Protein AF-A0AA37W933-F1 (afdb_monomer_lite)

Structure (mmCIF, N/CA/C/O backbone):
data_AF-A0AA37W933-F1
#
_entry.id   AF-A0AA37W933-F1
#
loop_
_atom_site.group_PDB
_atom_site.id
_atom_site.type_symbol
_atom_site.label_atom_id
_atom_site.label_alt_id
_atom_site.label_comp_id
_atom_site.label_asym_id
_atom_site.label_entity_id
_atom_site.label_seq_id
_atom_site.pdbx_PDB_ins_code
_atom_site.Cartn_x
_atom_site.Cartn_y
_atom_site.Cartn_z
_atom_site.occupancy
_atom_site.B_iso_or_equiv
_atom_site.auth_seq_id
_atom_site.auth_comp_id
_atom_site.auth_asym_id
_atom_site.auth_atom_id
_atom_site.pdbx_PDB_model_num
ATOM 1 N N . MET A 1 1 ? 2.567 22.042 -12.137 1.00 41.78 1 MET A N 1
ATOM 2 C CA . MET A 1 1 ? 1.183 21.817 -11.671 1.00 41.78 1 MET A CA 1
ATOM 3 C C . MET A 1 1 ? 1.193 22.073 -10.171 1.00 41.78 1 MET A C 1
ATOM 5 O O . MET A 1 1 ? 2.036 21.483 -9.510 1.00 41.78 1 MET A O 1
ATOM 9 N N . LYS A 1 2 ? 0.405 23.021 -9.643 1.00 35.88 2 LYS A N 1
ATOM 10 C CA . LYS A 1 2 ? 0.313 23.217 -8.185 1.00 35.88 2 LYS A CA 1
ATOM 11 C C . LYS A 1 2 ? -0.522 22.063 -7.632 1.00 35.88 2 LYS A C 1
ATOM 13 O O . LYS A 1 2 ? -1.723 22.028 -7.871 1.00 35.88 2 LYS A O 1
ATOM 18 N N . THR A 1 3 ? 0.118 21.112 -6.967 1.00 52.91 3 THR A N 1
ATOM 19 C CA . THR A 1 3 ? -0.562 20.088 -6.176 1.00 52.91 3 THR A CA 1
ATOM 20 C C . THR A 1 3 ? -1.125 20.768 -4.935 1.00 52.91 3 THR A C 1
ATOM 22 O O . THR A 1 3 ? -0.406 21.097 -3.996 1.00 52.91 3 THR A O 1
ATOM 25 N N . THR A 1 4 ? -2.417 21.077 -4.968 1.00 69.50 4 THR A N 1
ATOM 26 C CA . THR A 1 4 ? -3.154 21.480 -3.769 1.00 69.50 4 THR A CA 1
ATOM 27 C C . THR A 1 4 ? -3.260 20.258 -2.862 1.00 69.50 4 THR A C 1
ATOM 29 O O . THR A 1 4 ? -3.576 19.174 -3.347 1.00 69.50 4 THR A O 1
ATOM 32 N N . THR A 1 5 ? -2.987 20.414 -1.565 1.00 74.06 5 THR A N 1
ATOM 33 C CA . THR A 1 5 ? -3.157 19.340 -0.577 1.00 74.06 5 THR A CA 1
ATOM 34 C C . THR A 1 5 ? -4.572 18.775 -0.656 1.00 74.06 5 THR A C 1
ATOM 36 O O . THR A 1 5 ? -5.543 19.519 -0.500 1.00 74.06 5 T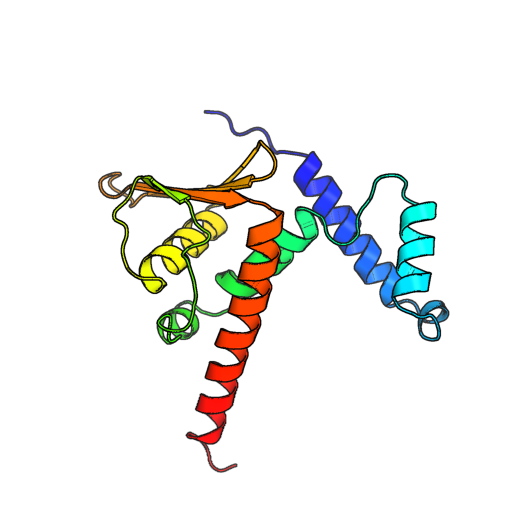HR A O 1
ATOM 39 N N . ASP A 1 6 ? -4.692 17.464 -0.870 1.00 77.00 6 ASP A N 1
ATOM 40 C CA . ASP A 1 6 ? -5.981 16.784 -0.795 1.00 77.00 6 ASP A CA 1
ATOM 41 C C . ASP A 1 6 ? -6.371 16.586 0.676 1.00 77.00 6 ASP A C 1
ATOM 43 O O . ASP A 1 6 ? -5.969 15.632 1.349 1.00 77.00 6 ASP A O 1
ATOM 47 N N . TRP A 1 7 ? -7.156 17.529 1.191 1.00 80.50 7 TRP A N 1
ATOM 48 C CA . TRP A 1 7 ? -7.653 17.502 2.564 1.00 80.50 7 TRP A CA 1
ATOM 49 C C . TRP A 1 7 ? -8.523 16.282 2.868 1.00 80.50 7 TRP A C 1
ATOM 51 O O . TRP A 1 7 ? -8.584 15.878 4.027 1.00 80.50 7 TRP A O 1
ATOM 61 N N . ASN A 1 8 ? -9.144 15.645 1.869 1.00 79.31 8 ASN A N 1
ATOM 62 C CA . ASN A 1 8 ? -9.933 14.437 2.111 1.00 79.31 8 ASN A CA 1
ATOM 63 C C . ASN A 1 8 ? -9.042 13.280 2.567 1.00 79.31 8 ASN A C 1
ATOM 65 O O . ASN A 1 8 ? -9.428 12.527 3.459 1.00 79.31 8 ASN A O 1
ATOM 69 N N . ILE A 1 9 ? -7.833 13.166 2.009 1.00 79.31 9 ILE A N 1
ATOM 70 C CA . ILE A 1 9 ? -6.852 12.160 2.432 1.00 79.31 9 ILE A CA 1
ATOM 71 C C . ILE A 1 9 ? -6.433 12.413 3.881 1.00 79.31 9 ILE A C 1
ATOM 73 O O . ILE A 1 9 ? -6.417 11.481 4.686 1.00 79.31 9 ILE A O 1
ATOM 77 N N . LEU A 1 10 ? -6.150 13.671 4.235 1.00 81.38 10 LEU A N 1
ATOM 78 C CA . LEU A 1 10 ? -5.783 14.043 5.605 1.00 81.38 10 LEU A CA 1
ATOM 79 C C . LEU A 1 10 ? -6.909 13.756 6.600 1.00 81.38 10 LEU A C 1
ATOM 81 O O . LEU A 1 10 ? -6.649 13.194 7.661 1.00 81.38 10 LEU A O 1
ATOM 85 N N . ILE A 1 11 ? -8.155 14.080 6.248 1.00 83.19 11 ILE A N 1
ATOM 86 C CA . ILE A 1 11 ? -9.328 13.778 7.076 1.00 83.19 11 ILE A CA 1
ATOM 87 C C . ILE A 1 11 ? -9.462 12.264 7.269 1.00 83.19 11 ILE A C 1
ATOM 89 O O . ILE A 1 11 ? -9.633 11.808 8.395 1.00 83.19 11 ILE A O 1
ATOM 93 N N . GLN A 1 12 ? -9.327 11.462 6.210 1.00 80.88 12 GLN A N 1
ATOM 94 C CA . GLN A 1 12 ? -9.407 10.000 6.316 1.00 80.88 12 GLN A CA 1
ATOM 95 C C . GLN A 1 12 ? -8.254 9.401 7.141 1.00 80.88 12 GLN A C 1
ATOM 97 O O . GLN A 1 12 ? -8.470 8.492 7.947 1.00 80.88 12 GLN A O 1
ATOM 102 N N . GLY A 1 13 ? -7.041 9.944 7.005 1.00 83.00 13 GLY A N 1
ATOM 103 C CA . GLY A 1 13 ? -5.901 9.601 7.858 1.00 83.00 13 GLY A CA 1
ATOM 104 C C . GLY A 1 13 ? -6.177 9.916 9.326 1.00 83.00 13 GLY A C 1
ATOM 105 O O . GLY A 1 13 ? -6.031 9.049 10.185 1.00 83.00 13 GLY A O 1
ATOM 106 N N . TYR A 1 14 ? -6.670 11.121 9.609 1.00 84.25 14 TYR A N 1
ATOM 107 C CA . TYR A 1 14 ? -7.036 11.542 10.958 1.00 84.25 14 TYR A CA 1
ATOM 108 C C . TYR A 1 14 ? -8.128 10.650 11.562 1.00 84.25 14 TYR A C 1
ATOM 110 O O . TYR A 1 14 ? -7.963 10.159 12.675 1.00 84.25 14 TYR A O 1
ATOM 118 N N . MET A 1 15 ? -9.186 10.332 10.810 1.00 82.81 15 MET A N 1
ATOM 119 C CA . MET A 1 15 ? -10.234 9.408 11.264 1.00 82.81 15 MET A CA 1
ATOM 120 C C . MET A 1 15 ? -9.692 8.013 11.598 1.00 82.81 15 MET A C 1
ATOM 122 O O . MET A 1 15 ? -10.153 7.388 12.553 1.00 82.81 15 MET A O 1
ATOM 126 N N . SER A 1 16 ? -8.696 7.535 10.848 1.00 83.75 16 SER A N 1
ATOM 127 C CA . SER A 1 16 ? -8.034 6.254 11.124 1.00 83.75 16 SER A CA 1
ATOM 128 C C . SER A 1 16 ? -7.273 6.284 12.454 1.00 83.75 16 SER A C 1
ATOM 130 O O . SER A 1 16 ? -7.310 5.314 13.207 1.00 83.75 16 SER A O 1
ATOM 132 N N . LEU A 1 17 ? -6.640 7.413 12.791 1.00 83.44 17 LEU A N 1
ATOM 133 C CA . LEU A 1 17 ? -5.972 7.595 14.083 1.00 83.44 17 LEU A CA 1
ATOM 134 C C . LEU A 1 17 ? -6.966 7.635 15.246 1.00 83.44 17 LEU A C 1
ATOM 136 O O . LEU A 1 17 ? -6.718 6.992 16.266 1.00 83.44 17 LEU A O 1
ATOM 140 N N . ILE A 1 18 ? -8.096 8.334 15.088 1.00 86.31 18 ILE A N 1
ATOM 141 C CA . ILE A 1 18 ? -9.158 8.346 16.105 1.00 86.31 18 ILE A CA 1
ATOM 142 C C . ILE A 1 18 ? -9.663 6.920 16.340 1.00 86.31 18 ILE A C 1
ATOM 144 O O . ILE A 1 18 ? -9.800 6.507 17.487 1.00 86.31 18 ILE A O 1
ATOM 148 N N . TRP A 1 19 ? -9.882 6.137 15.277 1.00 85.50 19 TRP A N 1
ATOM 149 C CA . TRP A 1 19 ? -10.270 4.730 15.406 1.00 85.50 19 TRP A CA 1
ATOM 150 C C . TRP A 1 19 ? -9.252 3.920 16.222 1.00 85.50 19 TRP A C 1
ATOM 152 O O . TRP A 1 19 ? -9.642 3.225 17.162 1.00 85.50 19 TRP A O 1
ATOM 162 N N . CYS A 1 20 ? -7.954 4.050 15.925 1.00 83.06 20 CYS A N 1
ATOM 163 C CA . CYS A 1 20 ? -6.908 3.388 16.705 1.00 83.06 20 CYS A CA 1
ATOM 164 C C . CYS A 1 20 ? -6.971 3.791 18.185 1.00 83.06 20 CYS A C 1
ATOM 166 O O . CYS A 1 20 ? -6.979 2.919 19.052 1.00 83.06 20 CYS A O 1
ATOM 168 N N . GLN A 1 21 ? -7.089 5.087 18.485 1.00 86.44 21 GLN A N 1
ATOM 169 C CA . GLN A 1 21 ? -7.199 5.577 19.862 1.00 86.44 21 GLN A CA 1
ATOM 170 C C . GLN A 1 21 ? -8.423 5.003 20.578 1.00 86.44 21 GLN A C 1
ATOM 172 O O . GLN A 1 21 ? -8.284 4.447 21.666 1.00 86.44 21 GLN A O 1
ATOM 177 N N . GLU A 1 22 ? -9.601 5.066 19.955 1.00 86.38 22 GLU A N 1
ATOM 178 C CA . GLU A 1 22 ? -10.834 4.494 20.503 1.00 86.38 22 GLU A CA 1
ATOM 179 C C . GLU A 1 22 ? -10.680 2.997 20.795 1.00 86.38 22 GLU A C 1
ATOM 181 O O . GLU A 1 22 ? -11.060 2.542 21.873 1.00 86.38 22 GLU A O 1
ATOM 186 N N . SER A 1 23 ? -10.058 2.234 19.891 1.00 85.75 23 SER A N 1
ATOM 187 C CA . SER A 1 23 ? -9.875 0.786 20.060 1.00 85.75 23 SER A CA 1
ATOM 188 C C . SER A 1 23 ? -8.970 0.397 21.238 1.00 85.75 23 SER A C 1
ATOM 190 O O . SER A 1 23 ? -9.056 -0.728 21.722 1.00 85.75 23 SER A O 1
ATOM 192 N N . THR A 1 24 ? -8.139 1.322 21.733 1.00 87.88 24 THR A N 1
ATOM 193 C CA . THR A 1 24 ? -7.187 1.073 22.835 1.00 87.88 24 THR A CA 1
ATOM 194 C C . THR A 1 24 ? -7.708 1.481 24.215 1.00 87.88 24 THR A C 1
ATOM 196 O O . THR A 1 24 ? -7.036 1.239 25.219 1.00 87.88 24 THR A O 1
ATOM 199 N N . LYS A 1 25 ? -8.893 2.099 24.299 1.00 90.88 25 LYS A N 1
ATOM 200 C CA . LYS A 1 25 ? -9.430 2.598 25.571 1.00 90.88 25 LYS A CA 1
ATOM 201 C C . LYS A 1 25 ? -9.763 1.458 26.551 1.00 90.88 25 LYS A C 1
ATOM 203 O O . LYS A 1 25 ? -10.310 0.441 26.117 1.00 90.88 25 LYS A O 1
ATOM 208 N N . PRO A 1 26 ? -9.503 1.612 27.866 1.00 94.12 26 PRO A N 1
ATOM 209 C CA . PRO A 1 26 ? -9.774 0.571 28.861 1.00 94.12 26 PRO A CA 1
ATOM 210 C C . PRO A 1 26 ? -11.219 0.052 28.848 1.00 94.12 26 PRO A C 1
ATOM 212 O O . PRO A 1 26 ? -11.444 -1.154 28.913 1.00 94.12 26 PRO A O 1
ATOM 215 N N . GLU A 1 27 ? -12.203 0.938 28.681 1.00 93.19 27 GLU A N 1
ATOM 216 C CA . GLU A 1 27 ? -13.628 0.585 28.616 1.00 93.19 27 GLU A CA 1
ATOM 217 C C . GLU A 1 27 ? -14.007 -0.279 27.400 1.00 93.19 27 GLU A C 1
ATOM 219 O O . GLU A 1 27 ? -15.078 -0.888 27.375 1.00 93.19 27 GLU A O 1
ATOM 224 N N . ASN A 1 28 ? -13.129 -0.353 26.399 1.00 90.94 28 ASN A N 1
ATOM 225 C CA . ASN A 1 28 ? -13.339 -1.092 25.161 1.00 90.94 28 ASN A CA 1
ATOM 226 C C . ASN A 1 28 ? -12.644 -2.465 25.154 1.00 90.94 28 ASN A C 1
ATOM 228 O O . ASN A 1 28 ? -12.903 -3.254 24.250 1.00 90.94 28 ASN A O 1
ATOM 232 N N . GLN A 1 29 ? -11.832 -2.796 26.168 1.00 89.00 29 GLN A N 1
ATOM 233 C CA . GLN A 1 29 ? -11.021 -4.027 26.207 1.00 89.00 29 GLN A CA 1
ATOM 234 C C . GLN A 1 29 ? -11.834 -5.328 26.131 1.00 89.00 29 GLN A C 1
ATOM 236 O O . GLN A 1 29 ? -11.352 -6.322 25.598 1.00 89.00 29 GLN A O 1
ATOM 241 N N . ASN A 1 30 ? -13.069 -5.322 26.642 1.00 91.31 30 ASN A N 1
ATOM 242 C CA . ASN A 1 30 ? -13.944 -6.501 26.655 1.00 91.31 30 ASN A CA 1
ATOM 243 C C . ASN A 1 30 ? -14.929 -6.546 25.475 1.00 91.31 30 ASN A C 1
ATOM 245 O O . ASN A 1 30 ? -15.714 -7.489 25.373 1.00 91.31 30 ASN A O 1
ATOM 249 N N . LYS A 1 31 ? -14.932 -5.528 24.605 1.00 90.12 31 LYS A N 1
ATOM 250 C CA . LYS A 1 31 ? -15.833 -5.464 23.450 1.00 90.12 31 LYS A CA 1
ATOM 251 C C . LYS A 1 31 ? -15.238 -6.210 22.265 1.00 90.12 31 LYS A C 1
ATOM 253 O O . LYS A 1 31 ? -14.027 -6.210 22.046 1.00 90.12 31 LYS A O 1
ATOM 258 N N . LYS A 1 32 ? -16.096 -6.808 21.439 1.00 88.94 32 LYS A N 1
ATOM 259 C CA . LYS A 1 32 ? -15.652 -7.381 20.163 1.00 88.94 32 LYS A CA 1
ATOM 260 C C . LYS A 1 32 ? -15.269 -6.257 19.206 1.00 88.94 32 LYS A C 1
ATOM 262 O O . LYS A 1 32 ? -15.921 -5.216 19.163 1.00 88.94 32 LYS A O 1
ATOM 267 N N . VAL A 1 33 ? -14.279 -6.507 18.348 1.00 79.62 33 VAL A N 1
ATOM 268 C CA . VAL A 1 33 ? -13.877 -5.558 17.293 1.00 79.62 33 VAL A CA 1
ATOM 269 C C . VAL A 1 33 ? -15.076 -5.125 16.449 1.00 79.62 33 VAL A C 1
ATOM 271 O O . VAL A 1 33 ? -15.215 -3.944 16.160 1.00 79.62 33 VAL A O 1
ATOM 274 N N . SER A 1 34 ? -15.980 -6.047 16.105 1.00 81.62 34 SER A N 1
ATOM 275 C CA . SER A 1 34 ? -17.195 -5.745 15.338 1.00 81.62 34 SER A CA 1
ATOM 276 C C . SER A 1 34 ? -18.176 -4.821 16.071 1.00 81.62 34 SER A C 1
ATOM 278 O O . SER A 1 34 ? -18.819 -3.990 15.431 1.00 81.62 34 SER A O 1
ATOM 280 N N . GLU A 1 35 ? -18.280 -4.933 17.397 1.00 87.88 35 GLU A N 1
ATOM 281 C CA . GLU A 1 35 ? -19.114 -4.059 18.231 1.00 87.88 35 GLU A CA 1
ATOM 282 C C . GLU A 1 35 ? -18.521 -2.649 18.268 1.00 87.88 35 GLU A C 1
ATOM 284 O O . GLU A 1 35 ? -19.223 -1.680 17.979 1.00 87.88 35 GLU A O 1
ATOM 289 N N . LEU A 1 36 ? -17.209 -2.548 18.509 1.00 87.50 36 LEU A N 1
ATOM 290 C CA . LEU A 1 36 ? -16.466 -1.286 18.461 1.00 87.50 36 LEU A CA 1
ATOM 291 C C . LEU A 1 36 ? -16.584 -0.609 17.095 1.00 87.50 36 LEU A C 1
ATOM 293 O O . LEU A 1 36 ? -16.832 0.593 17.021 1.00 87.50 36 LEU A O 1
ATOM 297 N N . LEU A 1 37 ? -16.463 -1.386 16.016 1.00 84.44 37 LEU A N 1
ATOM 298 C CA . LEU A 1 37 ? -16.604 -0.898 14.647 1.00 84.44 37 LEU A CA 1
ATOM 299 C C . LEU A 1 37 ? -17.987 -0.302 14.416 1.00 84.44 37 LEU A C 1
ATOM 301 O O . LEU A 1 37 ? -18.112 0.811 13.910 1.00 84.44 37 LEU A O 1
ATOM 305 N N . SER A 1 38 ? -19.023 -1.044 14.813 1.00 85.81 38 SER A N 1
ATOM 306 C CA . SER A 1 38 ? -20.411 -0.630 14.651 1.00 85.81 38 SER A CA 1
ATOM 307 C C . SER A 1 38 ? -20.702 0.649 15.435 1.00 85.81 38 SER A C 1
ATOM 309 O O . SER A 1 38 ? -21.316 1.574 14.905 1.00 85.81 38 SER A O 1
ATOM 311 N N . GLU A 1 39 ? -20.237 0.739 16.684 1.00 88.69 39 GLU A N 1
ATOM 312 C CA . GLU A 1 39 ? -20.375 1.943 17.505 1.00 88.69 39 GLU A CA 1
ATOM 313 C C . GLU A 1 39 ? -19.641 3.143 16.895 1.00 88.69 39 GLU A C 1
ATOM 315 O O . GLU A 1 39 ? -20.205 4.238 16.818 1.00 88.69 39 GLU A O 1
ATOM 320 N N . PHE A 1 40 ? -18.409 2.940 16.424 1.00 87.00 40 PHE A N 1
ATOM 321 C CA . PHE A 1 40 ? -17.609 3.990 15.803 1.00 87.00 40 PHE A CA 1
ATOM 322 C C . PHE A 1 40 ? -18.258 4.517 14.520 1.00 87.00 40 PHE A C 1
ATOM 324 O O . PHE A 1 40 ? -18.380 5.730 14.355 1.00 87.00 40 PHE A O 1
ATOM 331 N N . GLN A 1 41 ? -18.740 3.624 13.653 1.00 85.50 41 GLN A N 1
ATOM 332 C CA . GLN A 1 41 ? -19.435 3.974 12.409 1.00 85.50 41 GLN A CA 1
ATOM 333 C C . GLN A 1 41 ? -20.761 4.701 12.665 1.00 85.50 41 GLN A C 1
ATOM 335 O O . GLN A 1 41 ? -21.092 5.645 11.952 1.00 85.50 41 GLN A O 1
ATOM 340 N N . LYS A 1 42 ? -21.513 4.309 13.703 1.00 86.50 42 LYS A N 1
ATOM 341 C CA . LYS A 1 42 ? -22.754 5.001 14.097 1.00 86.50 42 LYS A CA 1
ATOM 342 C C . LYS A 1 42 ? -22.497 6.434 14.560 1.00 86.50 42 LYS A C 1
ATOM 344 O O . LYS A 1 42 ? -23.288 7.319 14.251 1.00 86.50 42 LYS A O 1
ATOM 349 N N . ARG A 1 43 ? -21.412 6.664 15.308 1.00 85.75 43 ARG A N 1
ATOM 350 C CA . ARG A 1 43 ? -21.026 8.002 15.794 1.00 85.75 43 ARG A CA 1
ATOM 351 C C . ARG A 1 43 ? -20.411 8.866 14.695 1.00 85.75 43 ARG A C 1
ATOM 353 O O . ARG A 1 43 ? -20.567 10.081 14.723 1.00 85.75 43 ARG A O 1
ATOM 360 N N . ASN A 1 44 ? -19.742 8.239 13.731 1.00 79.44 44 ASN A N 1
ATOM 361 C CA . ASN A 1 44 ? -19.019 8.896 12.648 1.00 79.44 44 ASN A CA 1
ATOM 362 C C . ASN A 1 44 ? -19.615 8.474 11.301 1.00 79.44 44 ASN A C 1
ATOM 364 O O . ASN A 1 44 ? -19.053 7.645 10.582 1.00 79.44 44 ASN A O 1
ATOM 368 N N . ASN A 1 45 ? -20.793 9.020 10.987 1.00 72.56 45 ASN A N 1
ATOM 369 C CA . ASN A 1 45 ? -21.550 8.637 9.799 1.00 72.56 45 ASN A CA 1
ATOM 370 C C . ASN A 1 45 ? -20.708 8.783 8.516 1.00 72.56 45 ASN A C 1
ATOM 372 O O . ASN A 1 45 ? -20.039 9.795 8.313 1.00 72.56 45 ASN A O 1
ATOM 376 N N . GLY A 1 46 ? -20.748 7.769 7.649 1.00 66.81 46 GLY A N 1
ATOM 377 C CA . GLY A 1 46 ? -19.991 7.742 6.393 1.00 66.81 46 GLY A CA 1
ATOM 378 C C . GLY A 1 46 ? -18.497 7.421 6.526 1.00 66.81 46 GLY A C 1
ATOM 379 O O . GLY A 1 46 ? -17.798 7.413 5.514 1.00 66.81 46 GLY A O 1
ATOM 380 N N . VAL A 1 47 ? -17.992 7.125 7.729 1.00 68.56 47 VAL A N 1
ATOM 381 C CA . VAL A 1 47 ? -16.576 6.796 7.944 1.00 68.56 47 VAL A CA 1
ATOM 382 C C . VAL A 1 47 ? -16.378 5.289 8.025 1.00 68.56 47 VAL A C 1
ATOM 384 O O . VAL A 1 47 ? -16.916 4.611 8.899 1.00 68.56 47 VAL A O 1
ATOM 387 N N . LEU A 1 48 ? -15.556 4.759 7.120 1.00 68.75 48 LEU A N 1
ATOM 388 C CA . LEU A 1 48 ? -15.078 3.385 7.196 1.00 68.75 48 LEU A CA 1
ATOM 389 C C . LEU A 1 48 ? -13.726 3.348 7.935 1.00 68.75 48 LEU A C 1
ATOM 391 O O . LEU A 1 48 ? -12.852 4.159 7.631 1.00 68.75 48 LEU A O 1
ATOM 395 N N . PRO A 1 49 ? -13.529 2.421 8.887 1.00 65.75 49 PRO A N 1
ATOM 396 C CA . PRO A 1 49 ? -12.246 2.226 9.571 1.00 65.75 49 PRO A CA 1
ATOM 397 C C . PRO A 1 49 ? -11.130 1.833 8.596 1.00 65.75 49 PRO A C 1
ATOM 399 O O . PRO A 1 49 ? -10.003 2.296 8.723 1.00 65.75 49 PRO A O 1
ATOM 402 N N . LEU A 1 50 ? -11.474 1.026 7.585 1.00 72.12 50 LEU A N 1
ATOM 403 C CA . LEU A 1 50 ? -10.643 0.796 6.407 1.00 72.12 50 LEU A CA 1
ATOM 404 C C . LEU A 1 50 ? -10.995 1.845 5.350 1.00 72.12 50 LEU A C 1
ATOM 406 O O . LEU A 1 50 ? -11.969 1.714 4.610 1.00 72.12 50 LEU A O 1
ATOM 410 N N . ASN A 1 51 ? -10.207 2.909 5.321 1.00 81.00 51 ASN A N 1
ATOM 411 C CA . ASN A 1 51 ? -10.307 4.010 4.368 1.00 81.00 51 ASN A CA 1
ATOM 412 C C . ASN A 1 51 ? -8.936 4.306 3.737 1.00 81.00 51 ASN A C 1
ATOM 414 O O . ASN A 1 51 ? -7.934 3.660 4.059 1.00 81.00 51 ASN A O 1
ATOM 418 N N . ILE A 1 52 ? -8.873 5.282 2.831 1.00 85.94 52 ILE A N 1
ATOM 419 C CA . ILE A 1 52 ? -7.634 5.646 2.129 1.00 85.94 52 ILE A CA 1
ATOM 420 C C . ILE A 1 52 ? -6.508 5.995 3.102 1.00 85.94 52 ILE A C 1
ATOM 422 O O . ILE A 1 52 ? -5.368 5.602 2.873 1.00 85.94 52 ILE A O 1
ATOM 426 N N . GLY A 1 53 ? -6.826 6.692 4.192 1.00 85.81 53 GLY A N 1
ATOM 427 C CA . GLY A 1 53 ? -5.867 7.044 5.232 1.00 85.81 53 GLY A CA 1
ATOM 428 C C . GLY A 1 53 ? -5.211 5.812 5.843 1.00 85.81 53 GLY A C 1
ATOM 429 O O . GLY A 1 53 ? -3.989 5.705 5.833 1.00 85.81 53 GLY A O 1
ATOM 430 N N . SER A 1 54 ? -6.015 4.841 6.284 1.00 85.62 54 SER A N 1
ATOM 431 C CA . SER A 1 54 ? -5.501 3.575 6.824 1.00 85.62 54 SER A CA 1
ATOM 432 C C . SER A 1 54 ? -4.668 2.783 5.804 1.00 85.62 54 SER A C 1
ATOM 434 O O . SER A 1 54 ? -3.637 2.216 6.163 1.00 85.62 54 SER A O 1
ATOM 436 N N . MET A 1 55 ? -5.058 2.800 4.522 1.00 89.38 55 MET A N 1
ATOM 437 C CA . MET A 1 55 ? -4.310 2.143 3.444 1.00 89.38 55 MET A CA 1
ATOM 438 C C . MET A 1 55 ? -2.968 2.825 3.180 1.00 89.38 55 MET A C 1
ATOM 440 O O . MET A 1 55 ? -1.963 2.143 3.010 1.00 89.38 55 MET A O 1
ATOM 444 N N . LEU A 1 56 ? -2.925 4.159 3.199 1.00 90.25 56 LEU A N 1
ATOM 445 C CA . LEU A 1 56 ? -1.674 4.904 3.104 1.00 90.25 56 LEU A CA 1
ATOM 446 C C . LEU A 1 56 ? -0.777 4.625 4.307 1.00 90.25 56 LEU A C 1
ATOM 448 O O . LEU A 1 56 ? 0.394 4.321 4.114 1.00 90.25 56 LEU A O 1
ATOM 452 N N . SER A 1 57 ? -1.306 4.654 5.532 1.00 89.19 57 SER A N 1
ATOM 453 C CA . SER A 1 57 ? -0.530 4.301 6.726 1.00 89.19 57 SER A CA 1
ATOM 454 C C . SER A 1 57 ? 0.073 2.899 6.612 1.00 89.19 57 SER A C 1
ATOM 456 O O . SER A 1 57 ? 1.268 2.734 6.846 1.00 89.19 57 SER A O 1
ATOM 458 N N . ALA A 1 58 ? -0.714 1.909 6.180 1.00 91.50 58 ALA A N 1
ATOM 459 C CA . ALA A 1 58 ? -0.225 0.555 5.936 1.00 91.50 58 ALA A CA 1
ATOM 460 C C . ALA A 1 58 ? 0.852 0.513 4.838 1.00 91.50 58 ALA A C 1
ATOM 462 O O . ALA A 1 58 ? 1.876 -0.144 5.018 1.00 91.50 58 ALA A O 1
ATOM 463 N N . ALA A 1 59 ? 0.677 1.254 3.740 1.00 94.25 59 ALA A N 1
ATOM 464 C CA . ALA A 1 59 ? 1.674 1.351 2.677 1.00 94.25 59 ALA A CA 1
ATOM 465 C C . ALA A 1 59 ? 2.994 1.968 3.169 1.00 94.25 59 ALA A C 1
ATOM 467 O O . ALA A 1 59 ? 4.059 1.429 2.881 1.00 94.25 59 ALA A O 1
ATOM 468 N N . TYR A 1 60 ? 2.949 3.043 3.962 1.00 93.06 60 TYR A N 1
ATOM 469 C CA . TYR A 1 60 ? 4.148 3.628 4.572 1.00 93.06 60 TYR A CA 1
ATOM 470 C C . TYR A 1 60 ? 4.832 2.644 5.528 1.00 93.06 60 TYR A C 1
ATOM 472 O O . TYR A 1 60 ? 6.052 2.504 5.485 1.00 93.06 60 TYR A O 1
ATOM 480 N N . ILE A 1 61 ? 4.074 1.908 6.342 1.00 91.50 61 ILE A N 1
ATOM 481 C CA . ILE A 1 61 ? 4.645 0.876 7.217 1.00 91.50 61 ILE A CA 1
ATOM 482 C C . ILE A 1 61 ? 5.308 -0.236 6.393 1.00 91.50 61 ILE A C 1
ATOM 484 O O . ILE A 1 61 ? 6.418 -0.639 6.708 1.00 91.50 61 ILE A O 1
ATOM 488 N N . CYS A 1 62 ? 4.682 -0.710 5.316 1.00 92.38 62 CYS A N 1
ATOM 489 C CA . CYS A 1 62 ? 5.228 -1.815 4.522 1.00 92.38 62 CYS A CA 1
ATOM 490 C C . CYS A 1 62 ? 6.437 -1.406 3.666 1.00 92.38 62 CYS A C 1
ATOM 492 O O . CYS A 1 62 ? 7.386 -2.173 3.538 1.00 92.38 62 CYS A O 1
ATOM 494 N N . PHE A 1 63 ? 6.411 -0.212 3.067 1.00 93.88 63 PHE A N 1
ATOM 495 C CA . PHE A 1 63 ? 7.407 0.203 2.073 1.00 93.88 63 PHE A CA 1
ATOM 496 C C . PHE A 1 63 ? 8.466 1.165 2.608 1.00 93.88 63 PHE A C 1
ATOM 498 O O . PHE A 1 63 ? 9.577 1.164 2.086 1.00 93.88 63 PHE A O 1
ATOM 505 N N . MET A 1 64 ? 8.138 1.998 3.598 1.00 93.19 64 MET A N 1
ATOM 506 C CA . MET A 1 64 ? 9.015 3.081 4.064 1.00 93.19 64 MET A CA 1
ATOM 507 C C . MET A 1 64 ? 9.645 2.812 5.428 1.00 93.19 64 MET A C 1
ATOM 509 O O . MET A 1 64 ? 10.725 3.335 5.686 1.00 93.19 64 MET A O 1
ATOM 513 N N . TYR A 1 65 ? 8.993 2.027 6.291 1.00 90.19 65 TYR A N 1
ATOM 514 C CA . TYR A 1 65 ? 9.553 1.674 7.596 1.00 90.19 65 TYR A CA 1
ATOM 515 C C . TYR A 1 65 ? 10.801 0.778 7.495 1.00 90.19 65 TYR A C 1
ATOM 517 O O . TYR A 1 65 ? 11.774 1.086 8.184 1.00 90.19 65 TYR A O 1
ATOM 525 N N . PRO A 1 66 ? 10.846 -0.268 6.637 1.00 87.94 66 PRO A N 1
ATOM 526 C CA . PRO A 1 66 ? 12.062 -1.055 6.459 1.00 87.94 66 PRO A CA 1
ATOM 527 C C . PRO A 1 66 ? 13.186 -0.205 5.869 1.00 87.94 66 PRO A C 1
ATOM 529 O O . PRO A 1 66 ? 12.969 0.577 4.926 1.00 87.94 66 PRO A O 1
ATOM 532 N N . GLN A 1 67 ? 14.407 -0.398 6.368 1.00 87.88 67 GLN A N 1
ATOM 533 C CA . GLN A 1 67 ? 15.575 0.264 5.796 1.00 87.88 67 GLN A CA 1
ATOM 534 C C . GLN A 1 67 ? 15.748 -0.138 4.328 1.00 87.88 67 GLN A C 1
ATOM 536 O O . GLN A 1 67 ? 15.268 -1.181 3.883 1.00 87.88 67 GLN A O 1
ATOM 541 N N . GLN A 1 68 ? 16.415 0.708 3.541 1.00 87.94 68 GLN A N 1
ATOM 542 C CA . GLN A 1 68 ? 16.617 0.418 2.119 1.00 87.94 68 GLN A CA 1
ATOM 543 C C . GLN A 1 68 ? 17.370 -0.907 1.920 1.00 87.94 68 GLN A C 1
ATOM 545 O O . GLN A 1 68 ? 16.994 -1.679 1.045 1.00 87.94 68 GLN A O 1
ATOM 550 N N . SER A 1 69 ? 18.368 -1.188 2.765 1.00 88.88 69 SER A N 1
ATOM 551 C CA . SER A 1 69 ? 19.107 -2.456 2.780 1.00 88.88 69 SER A CA 1
ATOM 552 C C . SER A 1 69 ? 18.187 -3.655 3.000 1.00 88.88 69 SER A C 1
ATOM 554 O O . SER A 1 69 ? 18.169 -4.562 2.178 1.00 88.88 69 SER A O 1
ATOM 556 N N . GLU A 1 70 ? 17.362 -3.618 4.047 1.00 88.00 70 GLU A N 1
ATOM 557 C CA . GLU A 1 70 ? 16.420 -4.696 4.383 1.00 88.00 70 GLU A CA 1
ATOM 558 C C . GLU A 1 70 ? 15.398 -4.924 3.262 1.00 88.00 70 GLU A C 1
ATOM 560 O O . GLU A 1 70 ? 15.065 -6.054 2.920 1.00 88.00 70 GLU A O 1
ATOM 565 N N . PHE A 1 71 ? 14.909 -3.845 2.648 1.00 90.88 71 PHE A N 1
ATOM 566 C CA . PHE A 1 71 ? 13.964 -3.933 1.539 1.00 90.88 71 PHE A CA 1
ATOM 567 C C . PHE A 1 71 ? 14.598 -4.521 0.277 1.00 90.88 71 PHE A C 1
ATOM 569 O O . PHE A 1 71 ? 13.950 -5.283 -0.438 1.00 90.88 71 PHE A O 1
ATOM 576 N N . ASP A 1 72 ? 15.857 -4.182 -0.008 1.00 88.94 72 ASP A N 1
ATOM 577 C CA . ASP A 1 72 ? 16.580 -4.710 -1.165 1.00 88.94 72 ASP A CA 1
ATOM 578 C C . ASP A 1 72 ? 16.943 -6.198 -1.014 1.00 88.94 72 ASP A C 1
ATOM 580 O O . ASP A 1 72 ? 17.155 -6.863 -2.036 1.00 88.94 72 ASP A O 1
ATOM 584 N N . GLU A 1 73 ? 16.964 -6.717 0.217 1.00 89.50 73 GLU A N 1
ATOM 585 C CA . GLU A 1 73 ? 17.199 -8.126 0.567 1.00 89.50 73 GLU A CA 1
ATOM 586 C C . GLU A 1 73 ? 15.942 -9.010 0.495 1.00 89.50 73 GLU A C 1
ATOM 588 O O . GLU A 1 73 ? 16.064 -10.237 0.473 1.00 89.50 73 GLU A O 1
ATOM 593 N N . LEU A 1 74 ? 14.742 -8.423 0.416 1.00 89.75 74 LEU A N 1
ATOM 594 C CA . LEU A 1 74 ? 13.500 -9.184 0.268 1.00 89.75 74 LEU A CA 1
ATOM 595 C C . LEU A 1 74 ? 13.488 -9.998 -1.035 1.00 89.75 74 LEU A C 1
ATOM 597 O O . LEU A 1 74 ? 13.921 -9.538 -2.099 1.00 89.75 74 LEU A O 1
ATOM 601 N N . ASP A 1 75 ? 12.916 -11.201 -0.967 1.00 90.62 75 ASP A N 1
ATOM 602 C CA . ASP A 1 75 ? 12.661 -12.018 -2.150 1.00 90.62 75 ASP A CA 1
ATOM 603 C C . ASP A 1 75 ? 11.304 -11.642 -2.758 1.00 90.62 75 ASP A C 1
ATOM 605 O O . ASP A 1 75 ? 10.234 -12.034 -2.287 1.00 90.62 75 ASP A O 1
ATOM 609 N N . PHE A 1 76 ? 11.355 -10.876 -3.846 1.00 92.56 76 PHE A N 1
ATOM 610 C CA . PHE A 1 76 ? 10.167 -10.403 -4.554 1.00 92.56 76 PHE A CA 1
ATOM 611 C C . PHE A 1 76 ? 9.550 -11.441 -5.496 1.00 92.56 76 PHE A C 1
ATOM 613 O O . PHE A 1 76 ? 8.519 -11.149 -6.100 1.00 92.56 76 PHE A O 1
ATOM 620 N N . SER A 1 77 ? 10.135 -12.635 -5.644 1.00 90.88 77 SER A N 1
ATOM 621 C CA . SER A 1 77 ? 9.595 -13.669 -6.538 1.00 90.88 77 SER A CA 1
ATOM 622 C C . SER A 1 77 ? 8.204 -14.155 -6.115 1.00 90.88 77 SER A C 1
ATOM 624 O O . SER A 1 77 ? 7.388 -14.500 -6.968 1.00 90.88 77 SER A O 1
ATOM 626 N N . ALA A 1 78 ? 7.914 -14.122 -4.811 1.00 89.94 78 ALA A N 1
ATOM 627 C CA . ALA A 1 78 ? 6.627 -14.507 -4.240 1.00 89.94 78 ALA A CA 1
ATOM 628 C C . ALA A 1 78 ? 5.592 -13.366 -4.213 1.00 89.94 78 ALA A C 1
ATOM 630 O O . ALA A 1 78 ? 4.425 -13.611 -3.915 1.00 89.94 78 ALA A O 1
ATOM 631 N N . ILE A 1 79 ? 5.997 -12.124 -4.499 1.00 93.50 79 ILE A N 1
ATOM 632 C CA . ILE A 1 79 ? 5.109 -10.959 -4.439 1.00 93.50 79 ILE A CA 1
ATOM 633 C C . ILE A 1 79 ? 4.385 -10.817 -5.779 1.00 93.50 79 ILE A C 1
ATOM 635 O O . ILE A 1 79 ? 5.008 -10.514 -6.800 1.00 93.50 79 ILE A O 1
ATOM 639 N N . ASP A 1 80 ? 3.062 -10.988 -5.776 1.00 93.62 80 ASP A N 1
ATOM 640 C CA . ASP A 1 80 ? 2.241 -10.780 -6.968 1.00 93.62 80 ASP A CA 1
ATOM 641 C C . ASP A 1 80 ? 1.987 -9.287 -7.217 1.00 93.62 80 ASP A C 1
ATOM 643 O O . ASP A 1 80 ? 1.319 -8.596 -6.448 1.00 93.62 80 ASP A O 1
ATOM 647 N N . THR A 1 81 ? 2.509 -8.788 -8.334 1.00 95.00 81 THR A N 1
ATOM 648 C CA . THR A 1 81 ? 2.315 -7.408 -8.796 1.00 95.00 81 THR A CA 1
ATOM 649 C C . THR A 1 81 ? 1.360 -7.313 -9.990 1.00 95.00 81 THR A C 1
ATOM 651 O O . THR A 1 81 ? 1.212 -6.246 -10.586 1.00 95.00 81 THR A O 1
ATOM 654 N N . SER A 1 82 ? 0.664 -8.402 -10.337 1.00 94.00 82 SER A N 1
ATOM 655 C CA . SER A 1 82 ? -0.278 -8.463 -11.463 1.00 94.00 82 SER A CA 1
ATOM 656 C C . SER A 1 82 ? -1.484 -7.528 -11.313 1.00 94.00 82 SER A C 1
ATOM 658 O O . SER A 1 82 ? -2.063 -7.104 -12.315 1.00 94.00 82 SER A O 1
ATOM 660 N N . CYS A 1 83 ? -1.825 -7.156 -10.076 1.00 94.12 83 CYS A N 1
ATOM 661 C CA . CYS A 1 83 ? -2.877 -6.194 -9.754 1.00 94.12 83 CYS A CA 1
ATOM 662 C C . CYS A 1 83 ? -2.542 -4.746 -10.168 1.00 94.12 83 CYS A C 1
ATOM 664 O O . CYS A 1 83 ? -3.447 -3.910 -10.242 1.00 94.12 83 CYS A O 1
ATOM 666 N N . PHE A 1 84 ? -1.276 -4.443 -10.483 1.00 95.06 84 PHE A N 1
ATOM 667 C CA . PHE A 1 84 ? -0.860 -3.131 -10.970 1.00 95.06 84 PHE A CA 1
ATOM 668 C C . PHE A 1 84 ? -0.994 -3.027 -12.493 1.00 95.06 84 PHE A C 1
ATOM 670 O O . PHE A 1 84 ? -0.332 -3.720 -13.269 1.00 95.06 84 PHE A O 1
ATOM 677 N N . SER A 1 85 ? -1.797 -2.067 -12.940 1.00 94.94 85 SER A N 1
ATOM 678 C CA . SER A 1 85 ? -1.854 -1.647 -14.336 1.00 94.94 85 SER A CA 1
ATOM 679 C C . SER A 1 85 ? -0.722 -0.657 -14.625 1.00 94.94 85 SER A C 1
ATOM 681 O O . SER A 1 85 ? -0.888 0.547 -14.428 1.00 94.94 85 SER A O 1
ATOM 683 N N . ILE A 1 86 ? 0.401 -1.144 -15.155 1.00 93.75 86 ILE A N 1
ATOM 684 C CA . ILE A 1 86 ? 1.527 -0.302 -15.593 1.00 93.75 86 ILE A CA 1
ATOM 685 C C . ILE A 1 86 ? 1.138 0.483 -16.858 1.00 93.75 86 ILE A C 1
ATOM 687 O O . ILE A 1 86 ? 0.868 -0.114 -17.901 1.00 93.75 86 ILE A O 1
ATOM 691 N N . LYS A 1 87 ? 1.090 1.817 -16.765 1.00 91.56 87 LYS A N 1
ATOM 692 C CA . LYS A 1 87 ? 0.787 2.741 -17.875 1.00 91.56 87 LYS A CA 1
ATOM 693 C C . LYS A 1 87 ? 2.052 3.260 -18.552 1.00 91.56 87 LYS A C 1
ATOM 695 O O . LYS A 1 87 ? 2.089 3.379 -19.773 1.00 91.56 87 LYS A O 1
ATOM 700 N N . LEU A 1 88 ? 3.086 3.546 -17.760 1.00 88.19 88 LEU A N 1
ATOM 701 C CA . LEU A 1 88 ? 4.404 3.983 -18.220 1.00 88.19 88 LEU A CA 1
ATOM 702 C C . LEU A 1 88 ? 5.493 3.202 -17.483 1.00 88.19 88 LEU A C 1
ATOM 704 O O . LEU A 1 88 ? 5.354 2.886 -16.303 1.00 88.19 88 LEU A O 1
ATOM 708 N N . GLY A 1 89 ? 6.590 2.930 -18.185 1.00 83.44 89 GLY A N 1
ATOM 709 C CA . GLY A 1 89 ? 7.683 2.090 -17.701 1.00 83.44 89 GLY A CA 1
ATOM 710 C C . GLY A 1 89 ? 7.654 0.697 -18.328 1.00 83.44 89 GLY A C 1
ATOM 711 O O . GLY A 1 89 ? 6.687 0.290 -18.973 1.00 83.44 89 GLY A O 1
ATOM 712 N N . LYS A 1 90 ? 8.752 -0.043 -18.181 1.00 76.19 90 LYS A N 1
ATOM 713 C CA . LYS A 1 90 ? 8.812 -1.434 -18.640 1.00 76.19 90 LYS A CA 1
ATOM 714 C C . LYS A 1 90 ? 8.097 -2.326 -17.628 1.00 76.19 90 LYS A C 1
ATOM 716 O O . LYS A 1 90 ? 8.263 -2.138 -16.423 1.00 76.19 90 LYS A O 1
ATOM 721 N N . LYS A 1 91 ? 7.344 -3.320 -18.112 1.00 68.12 91 LYS A N 1
ATOM 722 C CA . LYS A 1 91 ? 6.820 -4.405 -17.273 1.00 68.12 91 LYS A CA 1
ATOM 723 C C . LYS A 1 91 ? 7.990 -5.302 -16.863 1.00 68.12 91 LYS A C 1
ATOM 725 O O . LYS A 1 91 ? 8.286 -6.292 -17.522 1.00 68.12 91 LYS A O 1
ATOM 730 N N . ASN A 1 92 ? 8.691 -4.873 -15.827 1.00 73.81 92 ASN A N 1
ATOM 731 C CA . ASN A 1 92 ? 9.792 -5.594 -15.210 1.00 73.81 92 ASN A CA 1
ATOM 732 C C . ASN A 1 92 ? 9.298 -6.268 -13.924 1.00 73.81 92 ASN A C 1
ATOM 734 O O . ASN A 1 92 ? 8.169 -6.030 -13.500 1.00 73.81 92 ASN A O 1
ATOM 738 N N . ASP A 1 93 ? 10.133 -7.135 -13.360 1.00 88.56 93 ASP A N 1
ATOM 739 C CA . ASP A 1 93 ? 9.850 -7.967 -12.188 1.00 88.56 93 ASP A CA 1
ATOM 740 C C . ASP A 1 93 ? 9.187 -7.238 -10.994 1.00 88.56 93 ASP A C 1
ATOM 742 O O . ASP A 1 93 ? 9.192 -6.008 -10.865 1.00 88.56 93 ASP A O 1
ATOM 746 N N . SER A 1 94 ? 8.619 -8.024 -10.074 1.00 93.94 94 SER A N 1
ATOM 747 C CA . SER A 1 94 ? 7.956 -7.508 -8.872 1.00 93.94 94 SER A CA 1
ATOM 748 C C . SER A 1 94 ? 8.863 -6.617 -8.016 1.00 93.94 94 SER A C 1
ATOM 750 O O . SER A 1 94 ? 8.366 -5.675 -7.396 1.00 93.94 94 SER A O 1
ATOM 752 N N . LYS A 1 95 ? 10.186 -6.847 -8.028 1.00 93.56 95 LYS A N 1
ATOM 753 C CA . LYS A 1 95 ? 11.168 -6.009 -7.321 1.00 93.56 95 LYS A CA 1
ATOM 754 C C . LYS A 1 95 ? 11.207 -4.602 -7.902 1.00 93.56 95 LYS A C 1
ATOM 756 O O . LYS A 1 95 ? 11.150 -3.623 -7.157 1.00 93.56 95 LYS A O 1
ATOM 761 N N . TYR A 1 96 ? 11.266 -4.483 -9.226 1.00 92.44 96 TYR A N 1
ATOM 762 C CA . TYR A 1 96 ? 11.236 -3.205 -9.919 1.00 92.44 96 TYR A CA 1
ATOM 763 C C . TYR A 1 96 ? 9.963 -2.442 -9.567 1.00 92.44 96 TYR A C 1
ATOM 765 O O . TYR A 1 96 ? 10.065 -1.304 -9.115 1.00 92.44 96 TYR A O 1
ATOM 773 N N . ILE A 1 97 ? 8.789 -3.069 -9.704 1.00 94.50 97 ILE A N 1
ATOM 774 C CA . ILE A 1 97 ? 7.503 -2.422 -9.405 1.00 94.50 97 ILE A CA 1
ATOM 775 C C . ILE A 1 97 ? 7.473 -1.950 -7.948 1.00 94.50 97 ILE A C 1
ATOM 777 O O . ILE A 1 97 ? 7.283 -0.759 -7.709 1.00 94.50 97 ILE A O 1
ATOM 781 N N . CYS A 1 98 ? 7.755 -2.828 -6.983 1.00 95.44 98 CYS A N 1
ATOM 782 C CA . CYS A 1 98 ? 7.748 -2.482 -5.560 1.00 95.44 98 CYS A CA 1
ATOM 783 C C . CYS A 1 98 ? 8.708 -1.330 -5.225 1.00 95.44 98 CYS A C 1
ATOM 785 O O . CYS A 1 98 ? 8.356 -0.438 -4.452 1.00 95.44 98 CYS A O 1
ATOM 787 N N . ARG A 1 99 ? 9.891 -1.284 -5.852 1.00 93.94 99 ARG A N 1
ATOM 788 C CA . ARG A 1 99 ? 10.836 -0.170 -5.693 1.00 93.94 99 ARG A CA 1
ATOM 789 C C . ARG A 1 99 ? 10.281 1.147 -6.242 1.00 93.94 99 ARG A C 1
ATOM 791 O O . ARG A 1 99 ? 10.442 2.182 -5.604 1.00 93.94 99 ARG A O 1
ATOM 798 N N . ARG A 1 100 ? 9.608 1.131 -7.399 1.00 94.06 100 ARG A N 1
ATOM 799 C CA . ARG A 1 100 ? 8.974 2.342 -7.955 1.00 94.06 100 ARG A CA 1
ATOM 800 C C . ARG A 1 100 ? 7.816 2.829 -7.082 1.00 94.06 100 ARG A C 1
ATOM 802 O O . ARG A 1 100 ? 7.674 4.034 -6.900 1.00 94.06 100 ARG A O 1
ATOM 809 N N . ILE A 1 101 ? 7.040 1.914 -6.492 1.00 95.44 101 ILE A N 1
ATOM 810 C CA . ILE A 1 101 ? 5.998 2.255 -5.509 1.00 95.44 101 ILE A CA 1
ATOM 811 C C . ILE A 1 101 ? 6.618 2.897 -4.260 1.00 95.44 101 ILE A C 1
ATOM 813 O O . ILE A 1 101 ? 6.175 3.969 -3.853 1.00 95.44 101 ILE A O 1
ATOM 817 N N . ARG A 1 102 ? 7.688 2.310 -3.700 1.00 95.31 102 ARG A N 1
ATOM 818 C CA . ARG A 1 102 ? 8.439 2.893 -2.572 1.00 95.31 102 ARG A CA 1
ATOM 819 C C . ARG A 1 102 ? 8.914 4.314 -2.880 1.00 95.31 102 ARG A C 1
ATOM 821 O O . ARG A 1 102 ? 8.660 5.218 -2.093 1.00 95.31 102 ARG A O 1
ATOM 828 N N . ASN A 1 103 ? 9.545 4.532 -4.034 1.00 93.69 103 ASN A N 1
ATOM 829 C CA . ASN A 1 103 ? 10.017 5.858 -4.450 1.00 93.69 103 ASN A CA 1
ATOM 830 C C . ASN A 1 103 ? 8.869 6.866 -4.595 1.00 93.69 103 ASN A C 1
ATOM 832 O O . ASN A 1 103 ? 8.967 8.002 -4.132 1.00 93.69 1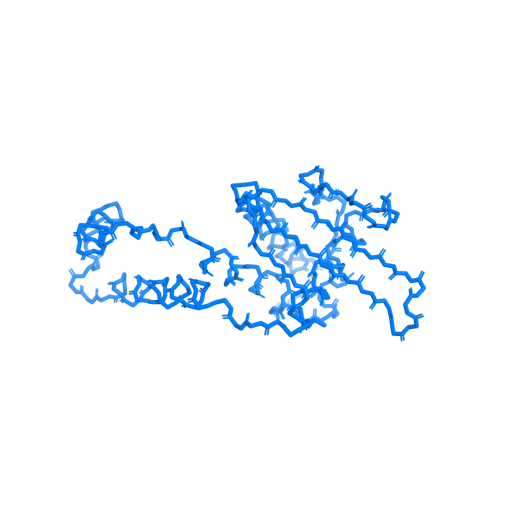03 ASN A O 1
ATOM 836 N N . SER A 1 104 ? 7.766 6.440 -5.216 1.00 94.75 104 SER A N 1
ATOM 837 C CA . SER A 1 104 ? 6.565 7.258 -5.373 1.00 94.75 104 SER A CA 1
ATOM 838 C C . SER A 1 104 ? 6.011 7.704 -4.013 1.00 94.75 104 SER A C 1
ATOM 840 O O . SER A 1 104 ? 5.733 8.888 -3.824 1.00 94.75 104 SER A O 1
ATOM 842 N N . LEU A 1 105 ? 5.943 6.799 -3.030 1.00 94.31 105 LEU A N 1
ATOM 843 C CA . LEU A 1 105 ? 5.540 7.112 -1.654 1.00 94.31 105 LEU A CA 1
ATOM 844 C C . LEU A 1 105 ? 6.546 8.033 -0.942 1.00 94.31 105 LEU A C 1
ATOM 846 O O . LEU A 1 105 ? 6.144 9.007 -0.303 1.00 94.31 105 LEU A O 1
ATOM 850 N N . ALA A 1 106 ? 7.848 7.766 -1.078 1.00 92.44 106 ALA A N 1
ATOM 851 C CA . ALA A 1 106 ? 8.921 8.542 -0.450 1.00 92.44 106 ALA A CA 1
ATOM 852 C C . ALA A 1 106 ? 8.918 10.017 -0.877 1.00 92.44 106 ALA A C 1
ATOM 854 O O . ALA A 1 106 ? 9.215 10.902 -0.075 1.00 92.44 106 ALA A O 1
ATOM 855 N N . HIS A 1 107 ? 8.565 10.280 -2.135 1.00 90.62 107 HIS A N 1
ATOM 856 C CA . HIS A 1 107 ? 8.539 11.622 -2.716 1.00 90.62 107 HIS A CA 1
ATOM 857 C C . HIS A 1 107 ? 7.130 12.218 -2.825 1.00 90.62 107 HIS A C 1
ATOM 859 O O . HIS A 1 107 ? 6.966 13.275 -3.430 1.00 90.62 107 HIS A O 1
ATOM 865 N N . ALA A 1 108 ? 6.116 11.560 -2.248 1.00 89.81 108 ALA A N 1
ATOM 866 C CA . ALA A 1 108 ? 4.708 11.951 -2.358 1.00 89.81 108 ALA A CA 1
ATOM 867 C C . ALA A 1 108 ? 4.247 12.164 -3.818 1.00 89.81 108 ALA A C 1
ATOM 869 O O . ALA A 1 108 ? 3.418 13.021 -4.119 1.00 89.81 108 ALA A O 1
ATOM 870 N N . HIS A 1 109 ? 4.793 11.373 -4.742 1.00 92.56 109 HIS A N 1
ATOM 871 C CA . HIS A 1 109 ? 4.458 11.379 -6.162 1.00 92.56 109 HIS A CA 1
ATOM 872 C C . HIS A 1 109 ? 3.344 10.372 -6.458 1.00 92.56 109 HIS A C 1
ATOM 874 O O . HIS A 1 109 ? 3.500 9.479 -7.287 1.00 92.56 109 HIS A O 1
ATOM 880 N N . PHE A 1 110 ? 2.218 10.481 -5.767 1.00 92.56 110 PHE A N 1
ATOM 881 C CA . PHE A 1 110 ? 1.050 9.645 -6.015 1.00 92.56 110 PHE A CA 1
ATOM 882 C C . PHE A 1 110 ? -0.221 10.482 -5.943 1.00 92.56 110 PHE A C 1
ATOM 884 O O . PHE A 1 110 ? -0.251 11.554 -5.342 1.00 92.56 110 PHE A O 1
ATOM 891 N N . GLU A 1 111 ? -1.283 9.974 -6.549 1.00 91.75 111 GLU A N 1
ATOM 892 C CA . GLU A 1 111 ? -2.606 10.577 -6.486 1.00 91.75 111 GLU A CA 1
ATOM 893 C C . GLU A 1 111 ? -3.678 9.503 -6.343 1.00 91.75 111 GLU A C 1
ATOM 895 O O . GLU A 1 111 ? -3.464 8.323 -6.638 1.00 91.75 111 GLU A O 1
ATOM 900 N N . ILE A 1 112 ? -4.842 9.925 -5.864 1.00 89.38 112 ILE A N 1
ATOM 901 C CA . ILE A 1 112 ? -5.986 9.049 -5.664 1.00 89.38 112 ILE A CA 1
ATOM 902 C C . ILE A 1 112 ? -7.137 9.625 -6.463 1.00 89.38 112 ILE A C 1
ATOM 904 O O . ILE A 1 112 ? -7.634 10.708 -6.170 1.00 89.38 112 ILE A O 1
ATOM 908 N N . PHE A 1 113 ? -7.560 8.901 -7.489 1.00 84.81 113 PHE A N 1
ATOM 909 C CA . PHE A 1 113 ? -8.692 9.285 -8.325 1.00 84.81 113 PHE A CA 1
ATOM 910 C C . PHE A 1 113 ? -9.443 8.031 -8.766 1.00 84.81 113 PHE A C 1
ATOM 912 O O . PHE A 1 113 ? -8.874 6.943 -8.850 1.00 84.81 113 PHE A O 1
ATOM 919 N N . ASN A 1 114 ? -10.742 8.171 -9.044 1.00 82.94 114 ASN A N 1
ATOM 920 C CA . ASN A 1 114 ? -11.599 7.092 -9.558 1.00 82.94 114 ASN A CA 1
ATOM 921 C C . ASN A 1 114 ? -11.426 5.753 -8.811 1.00 82.94 114 ASN A C 1
ATOM 923 O O . ASN A 1 114 ? -11.244 4.697 -9.420 1.00 82.94 114 ASN A O 1
ATOM 927 N N . SER A 1 115 ? -11.440 5.805 -7.475 1.00 87.00 115 SER A N 1
ATOM 928 C CA . SER A 1 115 ? -11.279 4.633 -6.603 1.00 87.00 115 SER A CA 1
ATOM 929 C C . SER A 1 115 ? -9.994 3.826 -6.846 1.00 87.00 115 SER A C 1
ATOM 931 O O . SER A 1 115 ? -9.970 2.610 -6.633 1.00 87.00 115 SER A O 1
ATOM 933 N N . SER A 1 116 ? -8.925 4.496 -7.277 1.00 92.50 116 SER A N 1
ATOM 934 C CA . SER A 1 116 ? -7.620 3.903 -7.564 1.00 92.50 116 SER A CA 1
ATOM 935 C C . SER A 1 116 ? -6.492 4.768 -7.007 1.00 92.50 116 SER A C 1
ATOM 937 O O . SER A 1 116 ? -6.620 5.987 -6.918 1.00 92.50 116 SER A O 1
ATOM 939 N N . PHE A 1 117 ? -5.386 4.126 -6.648 1.00 94.00 117 PHE A N 1
ATOM 940 C CA . PHE A 1 117 ? -4.103 4.786 -6.444 1.00 94.00 117 PHE A CA 1
ATOM 941 C C . PHE A 1 117 ? -3.363 4.825 -7.775 1.00 94.00 117 PHE A C 1
ATOM 943 O O . PHE A 1 117 ? -3.281 3.801 -8.459 1.00 94.00 117 PHE A O 1
ATOM 950 N N . ARG A 1 118 ? -2.790 5.977 -8.117 1.00 95.81 118 ARG A N 1
ATOM 951 C CA . ARG A 1 118 ? -1.807 6.106 -9.192 1.00 95.81 118 ARG A CA 1
ATOM 952 C C . ARG A 1 118 ? -0.481 6.543 -8.604 1.00 95.81 118 ARG A C 1
ATOM 954 O O . ARG A 1 118 ? -0.397 7.570 -7.938 1.00 95.81 118 ARG A O 1
ATOM 961 N N . PHE A 1 119 ? 0.544 5.758 -8.888 1.00 95.44 119 PHE A N 1
ATOM 962 C CA . PHE A 1 119 ? 1.908 5.975 -8.438 1.00 95.44 119 PHE A CA 1
ATOM 963 C C . PHE A 1 119 ? 2.754 6.466 -9.600 1.00 95.44 119 PHE A C 1
ATOM 965 O O . PHE A 1 119 ? 2.744 5.866 -10.675 1.00 95.44 119 PHE A O 1
ATOM 972 N N . LEU A 1 120 ? 3.492 7.544 -9.366 1.00 94.75 120 LEU A N 1
ATOM 973 C CA . LEU A 1 120 ? 4.378 8.184 -10.325 1.00 94.75 120 LEU A CA 1
ATOM 974 C C . LEU A 1 120 ? 5.806 8.130 -9.779 1.00 94.75 120 LEU A C 1
ATOM 976 O O . LEU A 1 120 ? 6.055 8.454 -8.620 1.00 94.75 120 LEU A O 1
ATOM 980 N N . ASP A 1 121 ? 6.761 7.744 -10.619 1.00 93.31 121 ASP A N 1
ATOM 981 C CA . ASP A 1 121 ? 8.182 7.831 -10.280 1.00 93.31 121 ASP A CA 1
ATOM 982 C C . ASP A 1 121 ? 9.004 8.201 -11.517 1.00 93.31 121 ASP A C 1
ATOM 984 O O . ASP A 1 121 ? 8.719 7.753 -12.632 1.00 93.31 121 ASP A O 1
ATOM 988 N N . GLN A 1 122 ? 10.052 8.995 -11.328 1.00 88.19 122 GLN A N 1
ATOM 989 C CA . GLN A 1 122 ? 10.972 9.392 -12.387 1.00 88.19 122 GLN A CA 1
ATOM 990 C C . GLN A 1 122 ? 12.393 9.514 -11.845 1.00 88.19 122 GLN A C 1
ATOM 992 O O . GLN A 1 122 ? 12.620 10.059 -10.768 1.00 88.19 122 GLN A O 1
ATOM 997 N N . THR A 1 123 ? 13.374 9.061 -12.625 1.00 79.12 123 THR A N 1
ATOM 998 C CA . THR A 1 123 ? 14.781 9.306 -12.289 1.00 79.12 123 THR A CA 1
ATOM 999 C C . THR A 1 123 ? 15.123 10.790 -12.425 1.00 79.12 123 THR A C 1
ATOM 1001 O O . THR A 1 123 ? 14.478 11.526 -13.172 1.00 79.12 123 THR A O 1
ATOM 1004 N N . SER A 1 124 ? 16.180 11.236 -11.744 1.00 67.12 124 SER A N 1
ATOM 1005 C CA . SER A 1 124 ? 16.632 12.637 -11.682 1.00 67.12 124 SER A CA 1
ATOM 1006 C C . SER A 1 124 ? 16.937 13.289 -13.042 1.00 67.12 124 SER A C 1
ATOM 1008 O O . SER A 1 124 ? 17.014 14.509 -13.128 1.00 67.12 124 SER A O 1
ATOM 1010 N N . GLN A 1 125 ? 17.062 12.505 -14.119 1.00 68.62 125 GLN A N 1
ATOM 1011 C CA . GLN A 1 125 ? 17.231 12.999 -15.494 1.00 68.62 125 GLN A CA 1
ATOM 1012 C C . GLN A 1 125 ? 15.971 12.855 -16.369 1.00 68.62 125 GLN A C 1
ATOM 1014 O O . GLN A 1 125 ? 16.039 13.073 -17.575 1.00 68.62 125 GLN A O 1
ATOM 1019 N N . GLY A 1 126 ? 14.836 12.426 -15.807 1.00 66.88 126 GLY A N 1
ATOM 1020 C CA . GLY A 1 126 ? 13.561 12.257 -16.516 1.00 66.88 126 GLY A CA 1
ATOM 1021 C C . GLY A 1 126 ? 13.538 11.147 -17.577 1.00 66.88 126 GLY A C 1
ATOM 1022 O O . GLY A 1 126 ? 12.540 11.011 -18.285 1.00 66.88 126 GLY A O 1
ATOM 1023 N N . LYS A 1 127 ? 14.618 10.362 -17.698 1.00 73.38 127 LYS A N 1
ATOM 1024 C CA . LYS A 1 127 ? 14.812 9.350 -18.752 1.00 73.38 127 LYS A CA 1
ATOM 1025 C C . LYS A 1 127 ? 14.051 8.049 -18.505 1.00 73.38 127 LYS A C 1
ATOM 1027 O O . LYS A 1 127 ? 13.737 7.351 -19.460 1.00 73.38 127 LYS A O 1
ATOM 1032 N N . ASP A 1 128 ? 13.769 7.724 -17.246 1.00 83.12 128 ASP A N 1
ATOM 1033 C CA . ASP A 1 128 ? 13.041 6.511 -16.872 1.00 83.12 128 ASP A CA 1
ATOM 1034 C C . ASP A 1 128 ? 11.817 6.883 -16.037 1.00 83.12 128 ASP A C 1
ATOM 1036 O O . ASP A 1 128 ? 11.930 7.196 -14.847 1.00 83.12 128 ASP A O 1
ATOM 1040 N N . ARG A 1 129 ? 10.659 6.901 -16.700 1.00 90.75 129 ARG A N 1
ATOM 1041 C CA . ARG A 1 129 ? 9.358 7.247 -16.125 1.00 90.75 129 ARG A CA 1
ATOM 1042 C C . ARG A 1 129 ? 8.577 5.985 -15.806 1.00 90.75 129 ARG A C 1
ATOM 1044 O O . ARG A 1 129 ? 8.583 5.033 -16.581 1.00 90.75 129 ARG A O 1
ATOM 1051 N N . PHE A 1 130 ? 7.864 6.033 -14.695 1.00 94.00 130 PHE A N 1
ATOM 1052 C CA . PHE A 1 130 ? 6.986 4.978 -14.234 1.00 94.00 130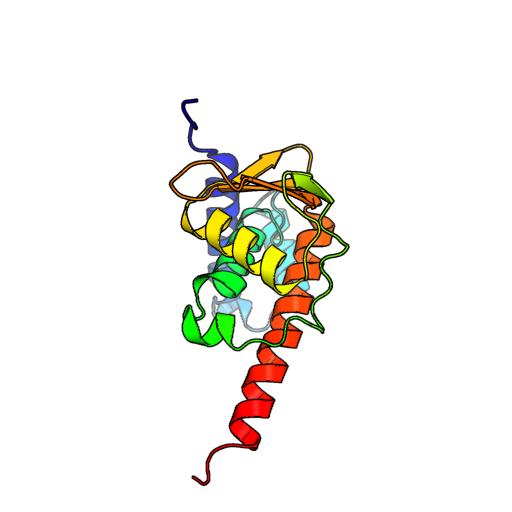 PHE A CA 1
ATOM 1053 C C . PHE A 1 130 ? 5.646 5.573 -13.845 1.00 94.00 130 PHE A C 1
ATOM 1055 O O . PHE A 1 130 ? 5.591 6.591 -13.155 1.00 94.00 130 PHE A O 1
ATOM 1062 N N . GLU A 1 131 ? 4.592 4.902 -14.281 1.00 95.12 131 GLU A N 1
ATOM 1063 C CA . GLU A 1 131 ? 3.225 5.179 -13.879 1.00 95.12 131 GLU A CA 1
ATOM 1064 C C . GLU A 1 131 ? 2.501 3.848 -13.730 1.00 95.12 131 GLU A C 1
ATOM 1066 O O . GLU A 1 131 ? 2.449 3.055 -14.677 1.00 95.12 131 GLU A O 1
ATOM 1071 N N . ALA A 1 132 ? 1.945 3.601 -12.550 1.00 95.75 132 ALA A N 1
ATOM 1072 C CA . ALA A 1 132 ? 1.165 2.407 -12.270 1.00 95.75 132 ALA A CA 1
ATOM 1073 C C . ALA A 1 132 ? -0.115 2.762 -11.527 1.00 95.75 132 ALA A C 1
ATOM 1075 O O . ALA A 1 132 ? -0.114 3.610 -10.638 1.00 95.75 132 ALA A O 1
ATOM 1076 N N . GLU A 1 133 ? -1.193 2.072 -1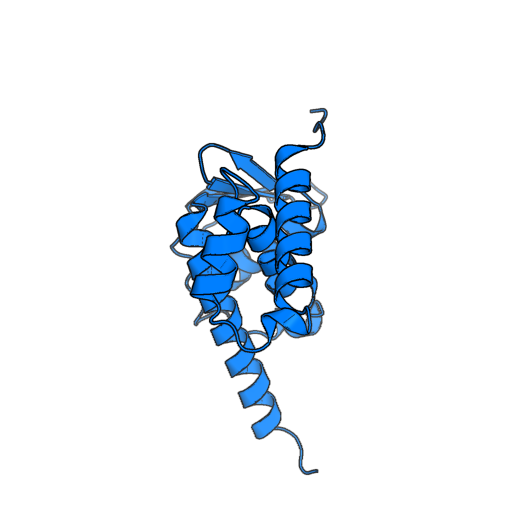1.876 1.00 96.19 133 GLU A N 1
ATOM 1077 C CA . GLU A 1 133 ? -2.494 2.215 -11.233 1.00 96.19 133 GLU A CA 1
ATOM 1078 C C . GLU A 1 133 ? -2.906 0.911 -10.554 1.00 96.19 133 GLU A C 1
ATOM 1080 O O . GLU A 1 133 ? -2.709 -0.170 -11.108 1.00 96.19 133 GLU A O 1
ATOM 1085 N N . ILE A 1 134 ? -3.530 1.014 -9.386 1.00 96.12 134 ILE A N 1
ATOM 1086 C CA . ILE A 1 134 ? -4.147 -0.112 -8.681 1.00 96.12 134 ILE A CA 1
ATOM 1087 C C . ILE A 1 134 ? -5.456 0.345 -8.044 1.00 96.12 134 ILE A C 1
ATOM 1089 O O . ILE A 1 134 ? -5.542 1.440 -7.483 1.00 96.12 134 ILE A O 1
ATOM 1093 N N . LYS A 1 135 ? -6.504 -0.479 -8.121 1.00 94.75 135 LYS A N 1
ATOM 1094 C CA . LYS A 1 135 ? -7.779 -0.153 -7.469 1.00 94.75 135 LYS A CA 1
ATOM 1095 C C . LYS A 1 135 ? -7.598 -0.196 -5.958 1.00 94.75 135 LYS A C 1
ATOM 1097 O O . LYS A 1 135 ? -6.933 -1.086 -5.440 1.00 94.75 135 LYS A O 1
ATOM 1102 N N . ILE A 1 136 ? -8.276 0.699 -5.245 1.00 90.00 136 ILE A N 1
ATOM 1103 C CA . ILE A 1 136 ? -8.209 0.795 -3.778 1.00 90.00 136 ILE A CA 1
ATOM 1104 C C . ILE A 1 136 ? -8.470 -0.564 -3.105 1.00 90.00 136 ILE A C 1
ATOM 1106 O O . ILE A 1 136 ? -7.726 -0.966 -2.215 1.00 90.00 136 ILE A O 1
ATOM 1110 N N . LYS A 1 137 ? -9.487 -1.303 -3.571 1.00 87.25 137 LYS A N 1
ATOM 1111 C CA . LYS A 1 137 ? -9.822 -2.632 -3.035 1.00 87.25 137 LYS A CA 1
ATOM 1112 C C . LYS A 1 137 ? -8.696 -3.661 -3.205 1.00 87.25 137 LYS A C 1
ATOM 1114 O O . LYS A 1 137 ? -8.464 -4.453 -2.302 1.00 87.25 137 LYS A O 1
ATOM 1119 N N . ASP A 1 138 ? -7.999 -3.620 -4.338 1.00 93.75 138 ASP A N 1
ATOM 1120 C CA . ASP A 1 138 ? -6.965 -4.591 -4.692 1.00 93.75 138 ASP A CA 1
ATOM 1121 C C . ASP A 1 138 ? -5.645 -4.212 -3.998 1.00 93.75 138 ASP A C 1
ATOM 1123 O O . ASP A 1 138 ? -4.865 -5.080 -3.619 1.00 93.75 138 ASP A O 1
ATOM 1127 N N . PHE A 1 139 ? -5.432 -2.915 -3.740 1.00 94.25 139 PHE A N 1
ATOM 1128 C CA . PHE A 1 139 ? -4.274 -2.419 -3.002 1.00 94.25 139 PHE A CA 1
ATOM 1129 C C . PHE A 1 139 ? -4.265 -2.880 -1.544 1.00 94.25 139 PHE A C 1
ATOM 1131 O O . PHE A 1 139 ? -3.215 -3.261 -1.037 1.00 94.25 139 PHE A O 1
ATOM 1138 N N . GLY A 1 140 ? -5.424 -2.908 -0.879 1.00 90.56 140 GLY A N 1
ATOM 1139 C CA . GLY A 1 140 ? -5.530 -3.449 0.479 1.00 90.56 140 GLY A CA 1
ATOM 1140 C C . GLY A 1 140 ? -5.100 -4.919 0.560 1.00 90.56 140 GLY A C 1
ATOM 1141 O O . GLY A 1 140 ? -4.305 -5.277 1.427 1.00 90.56 140 GLY A O 1
ATOM 1142 N N . SER A 1 141 ? -5.571 -5.751 -0.375 1.00 91.62 141 SER A N 1
ATOM 1143 C CA . SER A 1 141 ? -5.154 -7.156 -0.480 1.00 91.62 141 SER A CA 1
ATOM 1144 C C . SER A 1 141 ? -3.661 -7.284 -0.770 1.00 91.62 141 SER A C 1
ATOM 1146 O O . SER A 1 141 ? -2.965 -8.001 -0.060 1.00 91.62 141 SER A O 1
ATOM 1148 N N . PHE A 1 142 ? -3.150 -6.515 -1.735 1.00 95.56 142 PHE A N 1
ATOM 1149 C CA . PHE A 1 142 ? -1.726 -6.495 -2.057 1.00 95.56 142 PHE A CA 1
ATOM 1150 C C . PHE A 1 142 ? -0.851 -6.145 -0.843 1.00 95.56 142 PHE A C 1
ATOM 1152 O O . PHE A 1 142 ? 0.144 -6.819 -0.598 1.00 95.56 142 PHE A O 1
ATOM 1159 N N . LEU A 1 143 ? -1.217 -5.124 -0.057 1.00 95.00 143 LEU A N 1
ATOM 1160 C CA . LEU A 1 143 ? -0.470 -4.733 1.145 1.00 95.00 143 LEU A CA 1
ATOM 1161 C C . LEU A 1 143 ? -0.466 -5.831 2.212 1.00 95.00 143 LEU A C 1
ATOM 1163 O O . LEU A 1 143 ? 0.559 -6.059 2.852 1.00 95.00 143 LEU A O 1
ATOM 1167 N N . ASN A 1 144 ? -1.598 -6.509 2.398 1.00 92.62 144 ASN A N 1
ATOM 1168 C CA . ASN A 1 144 ? -1.702 -7.627 3.328 1.00 92.62 144 ASN A CA 1
ATOM 1169 C C . ASN A 1 144 ? -0.783 -8.784 2.912 1.00 92.62 144 ASN A C 1
ATOM 1171 O O . ASN A 1 144 ? -0.015 -9.295 3.728 1.00 92.62 144 ASN A O 1
ATOM 1175 N N . ASP A 1 145 ? -0.826 -9.160 1.636 1.00 93.06 145 ASP A N 1
ATOM 1176 C CA . ASP A 1 145 ? -0.015 -10.253 1.104 1.00 93.06 145 ASP A CA 1
ATOM 1177 C C . ASP A 1 145 ? 1.474 -9.899 1.150 1.00 93.06 145 ASP A C 1
ATOM 1179 O O . ASP A 1 145 ? 2.280 -10.695 1.634 1.00 93.06 145 ASP A O 1
ATOM 1183 N N . PHE A 1 146 ? 1.829 -8.671 0.752 1.00 94.69 146 PHE A N 1
ATOM 1184 C CA . PHE A 1 146 ? 3.182 -8.132 0.880 1.00 94.69 146 PHE A CA 1
ATOM 1185 C C . PHE A 1 146 ? 3.682 -8.246 2.324 1.00 94.69 146 PHE A C 1
ATOM 1187 O O . PHE A 1 146 ? 4.736 -8.830 2.560 1.00 94.69 146 PHE A O 1
ATOM 1194 N N . PHE A 1 147 ? 2.907 -7.761 3.302 1.00 93.81 147 PHE A N 1
ATOM 1195 C CA . PHE A 1 147 ? 3.273 -7.831 4.716 1.00 93.81 147 PHE A CA 1
ATOM 1196 C C . PHE A 1 147 ? 3.531 -9.268 5.176 1.00 93.81 147 PHE A C 1
ATOM 1198 O O . PHE A 1 147 ? 4.557 -9.538 5.801 1.00 93.81 147 PHE A O 1
ATOM 1205 N N . HIS A 1 148 ? 2.628 -10.201 4.869 1.00 91.56 148 HIS A N 1
ATOM 1206 C CA . HIS A 1 148 ? 2.778 -11.593 5.288 1.00 91.56 148 HIS A CA 1
ATOM 1207 C C . HIS A 1 148 ? 3.983 -12.276 4.638 1.00 91.56 148 HIS A C 1
ATOM 1209 O O . HIS A 1 148 ? 4.712 -12.997 5.323 1.00 91.56 148 HIS A O 1
ATOM 1215 N N . ILE A 1 149 ? 4.223 -12.029 3.349 1.00 90.56 149 ILE A N 1
ATOM 1216 C CA . ILE A 1 149 ? 5.378 -12.569 2.628 1.00 90.56 149 ILE A CA 1
ATOM 1217 C C . ILE A 1 149 ? 6.675 -12.013 3.222 1.00 90.56 149 ILE A C 1
ATOM 1219 O O . ILE A 1 149 ? 7.533 -12.797 3.629 1.00 90.56 149 ILE A O 1
ATOM 1223 N N . SER A 1 150 ? 6.796 -10.688 3.348 1.00 89.62 150 SER A N 1
ATOM 1224 C CA . SER A 1 150 ? 7.989 -10.039 3.905 1.00 89.62 150 SER A CA 1
ATOM 1225 C C . SER A 1 150 ? 8.255 -10.482 5.341 1.00 89.62 150 SER A C 1
ATOM 1227 O O . SER A 1 150 ? 9.374 -10.865 5.668 1.00 89.62 150 SER A O 1
ATOM 1229 N N . LYS A 1 151 ? 7.215 -10.530 6.184 1.00 88.81 151 LYS A N 1
ATOM 1230 C CA . LYS A 1 151 ? 7.308 -11.023 7.562 1.00 88.81 151 LYS A CA 1
ATOM 1231 C C . LYS A 1 151 ? 7.879 -12.441 7.601 1.00 88.81 151 LYS A C 1
ATOM 1233 O O . LYS A 1 151 ? 8.835 -12.699 8.328 1.00 88.81 151 LYS A O 1
ATOM 1238 N N . ASN A 1 152 ? 7.305 -13.362 6.829 1.00 87.94 152 ASN A N 1
ATOM 1239 C CA . ASN A 1 152 ? 7.735 -14.760 6.826 1.00 87.94 152 ASN A CA 1
ATOM 1240 C C . ASN A 1 152 ? 9.181 -14.914 6.333 1.00 87.94 152 ASN A C 1
ATOM 1242 O O . ASN A 1 152 ? 9.910 -15.761 6.842 1.00 87.94 152 ASN A O 1
ATOM 1246 N N . GLN A 1 153 ? 9.618 -14.090 5.380 1.00 85.25 153 GLN A N 1
ATOM 1247 C CA . GLN A 1 153 ? 11.010 -14.071 4.929 1.00 85.25 153 GLN A CA 1
ATOM 1248 C C . GLN A 1 153 ? 11.959 -13.611 6.040 1.00 85.25 153 GLN A C 1
ATOM 1250 O O . GLN A 1 153 ? 12.949 -14.295 6.291 1.00 85.25 153 GLN A O 1
ATOM 1255 N N . SER A 1 154 ? 11.629 -12.532 6.758 1.00 78.62 154 SER A N 1
ATOM 1256 C CA . SER A 1 154 ? 12.451 -12.031 7.869 1.00 78.62 154 SER A CA 1
ATOM 1257 C C . SER A 1 154 ? 12.571 -13.041 9.018 1.00 78.62 154 SER A C 1
ATOM 1259 O O . SER A 1 154 ? 13.675 -13.281 9.498 1.00 78.62 154 SER A O 1
ATOM 1261 N N . PHE A 1 155 ? 11.476 -13.702 9.419 1.00 69.19 155 PHE A N 1
ATOM 1262 C CA . PHE A 1 155 ? 11.526 -14.731 10.473 1.00 69.19 155 PHE A CA 1
ATOM 1263 C C . PHE A 1 155 ? 12.339 -15.969 10.057 1.00 69.19 155 PHE A C 1
ATOM 1265 O O . PHE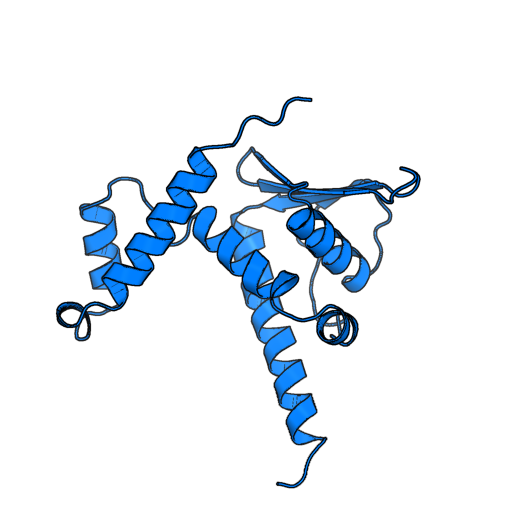 A 1 155 ? 13.129 -16.497 10.840 1.00 69.19 155 PHE A O 1
ATOM 1272 N N . ASN A 1 156 ? 12.216 -16.401 8.801 1.00 62.31 156 ASN A N 1
ATOM 1273 C CA . ASN A 1 156 ? 12.975 -17.544 8.287 1.00 62.31 156 ASN A CA 1
ATOM 1274 C C . ASN A 1 156 ? 14.476 -17.244 8.108 1.00 62.31 156 ASN A C 1
ATOM 1276 O O . ASN A 1 156 ? 15.278 -18.176 8.020 1.00 62.31 156 ASN A O 1
ATOM 1280 N N . GLN A 1 157 ? 14.864 -15.969 8.019 1.00 58.59 157 GLN A N 1
ATOM 1281 C CA . GLN A 1 157 ? 16.266 -15.546 8.000 1.00 58.59 157 GLN A CA 1
ATOM 1282 C C . GLN A 1 157 ? 16.877 -15.560 9.409 1.00 58.59 157 GLN A C 1
ATOM 1284 O O . GLN A 1 157 ? 18.013 -16.008 9.560 1.00 58.59 157 GLN A O 1
ATOM 1289 N N . THR A 1 158 ? 16.122 -15.170 10.444 1.00 57.81 158 THR A N 1
ATOM 1290 C CA . THR A 1 158 ? 16.579 -15.251 11.844 1.00 57.81 158 THR A CA 1
ATOM 1291 C C . THR A 1 158 ? 16.805 -16.689 12.319 1.00 57.81 158 THR A C 1
ATOM 1293 O O . THR A 1 158 ? 17.807 -16.954 12.980 1.00 57.81 158 THR A O 1
ATOM 1296 N N . ASP A 1 159 ? 15.973 -17.646 11.893 1.00 55.09 159 ASP A N 1
ATOM 1297 C CA . ASP A 1 159 ? 16.118 -19.065 12.274 1.00 55.09 159 ASP A CA 1
ATOM 1298 C C . ASP A 1 159 ? 17.321 -19.767 11.615 1.00 55.09 159 ASP A C 1
ATOM 1300 O O . ASP A 1 159 ? 17.747 -20.837 12.051 1.00 55.09 159 ASP A O 1
ATOM 1304 N N . LYS A 1 160 ? 17.897 -19.177 10.562 1.00 53.03 160 LYS A N 1
ATOM 1305 C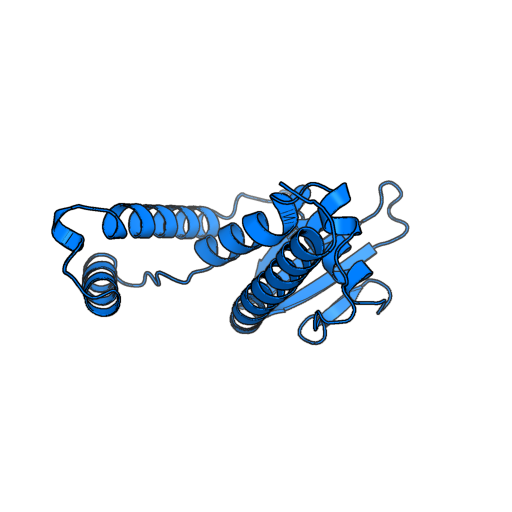 CA . LYS A 1 160 ? 19.061 -19.725 9.847 1.00 53.03 160 LYS A CA 1
ATOM 1306 C C . LYS A 1 160 ? 20.392 -19.099 10.277 1.00 53.03 160 LYS A C 1
ATOM 1308 O O . LYS A 1 160 ? 21.419 -19.456 9.701 1.00 53.03 160 LYS A O 1
ATOM 1313 N N . GLY A 1 161 ? 20.385 -18.168 11.238 1.00 53.62 161 GLY A N 1
ATOM 1314 C CA . GLY A 1 161 ? 21.444 -17.162 11.319 1.00 53.62 161 GLY A CA 1
ATOM 1315 C C . GLY A 1 161 ? 22.051 -16.799 12.671 1.00 53.62 161 GLY A C 1
ATOM 1316 O O . GLY A 1 161 ? 23.059 -16.104 12.620 1.00 53.62 161 GLY A O 1
ATOM 1317 N N . GLN A 1 162 ? 21.546 -17.219 13.841 1.00 40.47 162 GLN A N 1
ATOM 1318 C CA . GLN A 1 162 ? 22.223 -16.930 15.126 1.00 40.47 162 GLN A CA 1
ATOM 1319 C C . GLN A 1 162 ? 21.955 -17.995 16.210 1.00 40.47 162 GLN A C 1
ATOM 1321 O O . GLN A 1 162 ? 20.792 -18.243 16.528 1.00 40.47 162 GLN A O 1
ATOM 1326 N N . PRO A 1 163 ? 22.990 -18.607 16.829 1.00 44.50 163 PRO A N 1
ATOM 1327 C CA . PRO A 1 163 ? 22.847 -19.130 18.182 1.00 44.50 163 PRO A CA 1
ATOM 1328 C C . PRO A 1 163 ? 22.731 -17.943 19.153 1.00 44.50 163 PRO A C 1
ATOM 1330 O O . PRO A 1 163 ? 23.426 -16.939 18.978 1.00 44.50 163 PRO A O 1
ATOM 1333 N N . LEU A 1 164 ? 21.830 -18.067 20.132 1.00 42.97 164 LEU A N 1
ATOM 1334 C CA . LEU A 1 164 ? 21.736 -17.168 21.291 1.00 42.97 164 LEU A CA 1
ATOM 1335 C C . LEU A 1 164 ? 23.082 -17.032 22.016 1.00 42.97 164 LEU A C 1
ATOM 1337 O O . LEU A 1 164 ? 23.794 -18.060 22.124 1.00 42.97 164 LEU A O 1
#

Secondary structure (DSSP, 8-state):
------HHHHHHHHHHHHHHHHHT-GGGTTS-HHHHHHHHHHHSTT--SSSHHHHHHHHHHHHTSS-HHHHHHS-GGG---TT-EEEES----HHHHHHHHHHHHHTT-EEEETTEEEEEEE-TTS-SEEEEEEEHHHHHHHHHHHHHHHHHHHHHHHTTT---

InterPro domains:
  IPR041318 pEK499_p136 HEPN domain [PF18736] (78-147)

Sequence (164 aa):
MKTTTDWNILIQGYMSLIWCQESTKPENQNKKVSELLSEFQKRNNGVLPLNIGSMLSAAYICFMYPQQSEFDELDFSAIDTSCFSIKLGKKNDSKYICRRIRNSLAHAHFEIFNSSFRFLDQTSQGKDRFEAEIKIKDFGSFLNDFFHISKNQSFNQTDKGQPL

pLDDT: mean 84.72, std 12.35, range [35.88, 96.19]

Organism: NCBI:txid1473156

Radius of gyration: 18.2 Å; chains: 1; bounding box: 46×43×48 Å

Foldseek 3Di:
DPPDDPVVLVVLLVLLVVLVVQCPDPVNPPPDPVVSQVVSCVVVPPHHNPDNNVLLVLLCVLQVVDDPVLLLPADQPQQDPVQKDKPFFDPDGSSVVSVQQSQQSVVVVWDDDPQKIWGWDADPVRPGITIIIHHVVVSVVSSVSSVVRSVVVVVVCVVVDDDD